Protein AF-A0A4E0QIY2-F1 (afdb_monomer_lite)

Foldseek 3Di:
DDDDPDPDQDQDCDPVLVVVLVVVLVVCVVPDPSVQWDWDTDSQAIFTGGNDDDDPPDTDGDD

Secondary structure (DSSP, 8-state):
---BTTTB------HHHHHHHHHHHHHHTTTS-GGGEEEEEETTEEEEEES--S--S------

Organism: NCBI:txid1003181

pLDDT: mean 71.01, std 17.7, range [35.44, 91.19]

Structure (mmCIF, N/CA/C/O backbone):
data_AF-A0A4E0QIY2-F1
#
_entry.id   AF-A0A4E0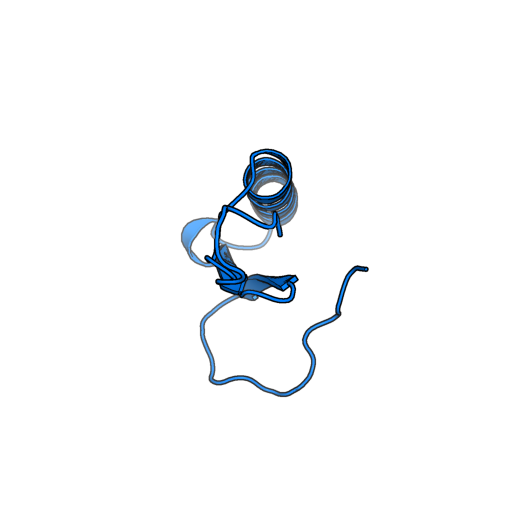QIY2-F1
#
loop_
_atom_site.group_PDB
_atom_site.id
_atom_site.type_symbol
_atom_site.label_atom_id
_atom_site.label_alt_id
_atom_site.label_comp_id
_atom_site.label_asym_id
_atom_site.label_entity_id
_atom_site.label_seq_id
_atom_site.pdbx_PDB_ins_code
_atom_site.Cartn_x
_atom_site.Cartn_y
_atom_site.Cartn_z
_atom_site.occupancy
_atom_site.B_iso_or_equiv
_atom_site.auth_seq_id
_atom_site.auth_comp_id
_atom_site.auth_asym_id
_atom_site.auth_atom_id
_atom_site.pdbx_PDB_model_num
ATOM 1 N N . MET A 1 1 ? 8.603 -0.916 -11.816 1.00 54.47 1 MET A N 1
ATOM 2 C CA . MET A 1 1 ? 8.639 -1.506 -13.176 1.00 54.47 1 MET A CA 1
ATOM 3 C C . MET A 1 1 ? 10.078 -1.595 -13.672 1.00 54.47 1 MET A C 1
ATOM 5 O O . MET A 1 1 ? 10.694 -0.563 -13.899 1.00 54.47 1 MET A O 1
ATOM 9 N N . TYR A 1 2 ? 10.621 -2.806 -13.803 1.00 51.06 2 TYR A N 1
ATOM 10 C CA . TYR A 1 2 ? 11.934 -3.040 -14.416 1.00 51.06 2 TYR A CA 1
ATOM 11 C C . TYR A 1 2 ? 11.751 -3.810 -15.725 1.00 51.06 2 TYR A C 1
ATOM 13 O O . TYR A 1 2 ? 10.922 -4.716 -15.793 1.00 51.06 2 TYR A O 1
ATOM 21 N N . LEU A 1 3 ? 12.523 -3.444 -16.749 1.00 47.41 3 LEU A N 1
ATOM 22 C CA . LEU A 1 3 ? 12.719 -4.286 -17.925 1.00 47.41 3 LEU A CA 1
ATOM 23 C C . LEU A 1 3 ? 13.559 -5.483 -17.478 1.00 47.41 3 LEU A C 1
ATOM 25 O O . LEU A 1 3 ? 14.706 -5.312 -17.068 1.00 47.41 3 LEU A O 1
ATOM 29 N N . ILE A 1 4 ? 12.974 -6.670 -17.523 1.00 53.16 4 ILE A N 1
ATOM 30 C CA . ILE A 1 4 ? 13.726 -7.921 -17.515 1.00 53.16 4 ILE A CA 1
ATOM 31 C C . ILE A 1 4 ? 13.706 -8.452 -18.945 1.00 53.16 4 ILE A C 1
ATOM 33 O O . ILE A 1 4 ? 12.717 -8.259 -19.646 1.00 53.16 4 ILE A O 1
ATOM 37 N N . ASP A 1 5 ? 14.850 -8.997 -19.353 1.00 57.91 5 ASP A N 1
ATOM 38 C CA . ASP A 1 5 ? 15.217 -9.493 -20.685 1.00 57.91 5 ASP A CA 1
ATOM 39 C C . ASP A 1 5 ? 14.030 -9.901 -21.585 1.00 57.91 5 ASP A C 1
ATOM 41 O O . ASP A 1 5 ? 13.119 -10.604 -21.149 1.00 57.91 5 ASP A O 1
ATOM 45 N N . ASP A 1 6 ? 14.090 -9.476 -22.853 1.00 56.09 6 ASP A N 1
ATOM 46 C CA . ASP A 1 6 ? 13.117 -9.738 -23.934 1.00 56.09 6 ASP A CA 1
ATOM 47 C C . ASP A 1 6 ? 11.817 -8.898 -23.961 1.00 56.09 6 ASP A C 1
ATOM 49 O O . ASP A 1 6 ? 10.811 -9.278 -24.552 1.00 56.09 6 ASP A O 1
ATOM 53 N N . GLY A 1 7 ? 11.823 -7.690 -23.385 1.00 57.00 7 GLY A N 1
ATOM 54 C CA . GLY A 1 7 ? 10.767 -6.691 -23.640 1.00 57.00 7 GLY A CA 1
ATOM 55 C C . GLY A 1 7 ? 9.401 -6.992 -23.009 1.00 57.00 7 GLY A C 1
ATOM 56 O O . GLY A 1 7 ? 8.432 -6.280 -23.281 1.00 57.00 7 GLY A O 1
ATOM 57 N N . GLU A 1 8 ? 9.314 -7.995 -22.133 1.00 57.94 8 GLU A N 1
ATOM 58 C CA . GLU A 1 8 ? 8.095 -8.306 -21.392 1.00 57.94 8 GLU A CA 1
ATOM 59 C C . GLU A 1 8 ? 8.020 -7.545 -20.064 1.00 57.94 8 GLU A C 1
ATOM 61 O O . GLU A 1 8 ? 8.862 -7.666 -19.170 1.00 57.94 8 GLU A O 1
ATOM 66 N N . TYR A 1 9 ? 6.940 -6.786 -19.892 1.00 59.31 9 TYR A N 1
ATOM 67 C CA . TYR A 1 9 ? 6.635 -6.130 -18.630 1.00 59.31 9 TYR A CA 1
ATOM 68 C C . TYR A 1 9 ? 5.990 -7.114 -17.656 1.00 59.31 9 TYR A C 1
ATOM 70 O O . TYR A 1 9 ? 4.791 -7.386 -17.730 1.00 59.31 9 TYR A O 1
ATOM 78 N N . ARG A 1 10 ? 6.770 -7.632 -16.704 1.00 65.19 10 ARG A N 1
ATOM 79 C CA . ARG A 1 10 ? 6.214 -8.390 -15.577 1.00 65.19 10 ARG A CA 1
ATOM 80 C C . ARG A 1 10 ? 5.815 -7.446 -14.450 1.00 65.19 10 ARG A C 1
ATOM 82 O O . ARG A 1 10 ? 6.522 -6.486 -14.145 1.00 65.19 10 ARG A O 1
ATOM 89 N N . ILE A 1 11 ? 4.678 -7.741 -13.824 1.00 65.31 11 ILE A N 1
ATOM 90 C CA . ILE A 1 11 ? 4.271 -7.102 -12.571 1.00 65.31 11 ILE A CA 1
ATOM 91 C C . ILE A 1 11 ? 5.246 -7.607 -11.504 1.00 65.31 11 ILE A C 1
ATOM 93 O O . ILE A 1 11 ? 5.227 -8.785 -11.150 1.00 65.31 11 ILE A O 1
ATOM 97 N N . VAL A 1 12 ? 6.160 -6.737 -11.079 1.00 71.38 12 VAL A N 1
ATOM 98 C CA . VAL A 1 12 ? 7.152 -7.026 -10.043 1.00 71.38 12 VAL A CA 1
ATOM 99 C C . VAL A 1 12 ? 6.906 -6.052 -8.914 1.00 71.38 12 VAL A C 1
ATOM 101 O O . VAL A 1 12 ? 7.258 -4.880 -9.034 1.00 71.38 12 VAL A O 1
ATOM 104 N N . THR A 1 13 ? 6.362 -6.571 -7.821 1.00 76.31 13 THR A N 1
ATOM 105 C CA . THR A 1 13 ? 6.197 -5.806 -6.594 1.00 76.31 13 THR A CA 1
ATOM 106 C C . THR A 1 13 ? 7.566 -5.557 -5.980 1.00 76.31 13 THR A C 1
ATOM 108 O O . THR A 1 13 ? 8.265 -6.478 -5.552 1.00 76.31 13 THR A O 1
ATOM 111 N N . THR A 1 14 ? 7.960 -4.296 -5.964 1.00 81.19 14 THR A N 1
ATOM 112 C CA . THR A 1 14 ? 9.241 -3.830 -5.448 1.00 81.19 14 THR A CA 1
ATOM 113 C C . THR A 1 14 ? 9.184 -3.631 -3.931 1.00 81.19 14 THR A C 1
ATOM 115 O O . THR A 1 14 ? 8.122 -3.427 -3.342 1.00 81.19 14 THR A O 1
ATOM 118 N N . GLU A 1 15 ? 10.342 -3.674 -3.272 1.00 84.69 15 GLU A N 1
ATOM 119 C CA . GLU A 1 15 ? 10.448 -3.373 -1.838 1.00 84.69 15 GLU A CA 1
ATOM 120 C C . GLU A 1 15 ? 9.830 -2.011 -1.446 1.00 84.69 15 GLU A C 1
ATOM 122 O O . GLU A 1 15 ? 9.038 -1.987 -0.502 1.00 84.69 15 GLU A O 1
ATOM 127 N N . PRO A 1 16 ? 10.074 -0.895 -2.171 1.00 83.38 16 PRO A N 1
ATOM 128 C CA . PRO A 1 16 ? 9.425 0.379 -1.853 1.00 83.38 16 PRO A CA 1
ATOM 129 C C . PRO A 1 16 ? 7.894 0.342 -1.973 1.00 83.38 16 PRO A C 1
ATOM 131 O O . PRO A 1 16 ? 7.214 1.031 -1.217 1.00 83.38 16 PRO A O 1
ATOM 134 N N . GLU A 1 17 ? 7.319 -0.478 -2.860 1.00 82.75 17 GLU A N 1
ATOM 135 C CA . GLU A 1 17 ? 5.858 -0.639 -2.948 1.00 82.75 17 GLU A CA 1
ATOM 136 C C . GLU A 1 17 ? 5.294 -1.364 -1.719 1.00 82.75 17 GLU A C 1
ATOM 138 O O . GLU A 1 17 ? 4.265 -0.959 -1.174 1.00 82.75 17 GLU A O 1
ATOM 143 N N . ARG A 1 18 ? 6.003 -2.385 -1.221 1.00 86.94 18 ARG A N 1
ATOM 144 C CA . ARG A 1 18 ? 5.638 -3.083 0.024 1.00 86.94 18 ARG A CA 1
ATOM 145 C C . ARG A 1 18 ? 5.752 -2.168 1.236 1.00 86.94 18 ARG A C 1
ATOM 147 O O . ARG A 1 18 ? 4.903 -2.207 2.127 1.00 86.94 18 ARG A O 1
ATOM 154 N N . GLU A 1 19 ? 6.792 -1.345 1.273 1.00 88.75 19 GLU A N 1
ATOM 155 C CA . GLU A 1 19 ? 6.998 -0.385 2.351 1.00 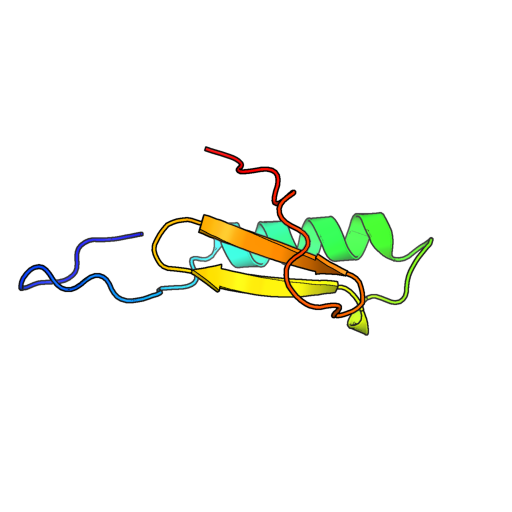88.75 19 GLU A CA 1
ATOM 156 C C . GLU A 1 19 ? 5.909 0.695 2.339 1.00 88.75 19 GLU A C 1
ATOM 158 O O . GLU A 1 19 ? 5.286 0.947 3.371 1.00 88.75 19 GLU A O 1
ATOM 163 N N . GLY A 1 20 ? 5.571 1.228 1.160 1.00 88.31 20 GLY A N 1
ATOM 164 C CA . GLY A 1 20 ? 4.453 2.155 0.980 1.00 88.31 20 GLY A CA 1
ATOM 165 C C . GLY A 1 20 ? 3.112 1.572 1.437 1.00 88.31 20 GLY A C 1
ATOM 166 O O . GLY A 1 20 ? 2.359 2.236 2.154 1.00 88.31 20 GLY A O 1
ATOM 167 N N . HIS A 1 21 ? 2.830 0.306 1.105 1.00 88.50 21 HIS A N 1
ATOM 168 C CA . HIS A 1 21 ? 1.632 -0.393 1.590 1.00 88.50 21 HIS A CA 1
ATOM 169 C C . HIS A 1 21 ? 1.597 -0.491 3.117 1.00 88.50 21 HIS A C 1
ATOM 171 O O . HIS A 1 21 ? 0.571 -0.190 3.728 1.00 88.50 21 HIS A O 1
ATOM 177 N N . ASN A 1 22 ? 2.715 -0.851 3.747 1.00 90.00 22 ASN A N 1
ATOM 178 C CA . ASN A 1 22 ? 2.797 -0.957 5.203 1.00 90.00 22 ASN A CA 1
ATOM 179 C C . ASN A 1 22 ? 2.671 0.401 5.907 1.00 90.00 22 ASN A C 1
ATOM 181 O O . ASN A 1 22 ? 2.002 0.482 6.938 1.00 90.00 22 ASN A O 1
ATOM 185 N N . ILE A 1 23 ? 3.242 1.468 5.341 1.00 91.19 23 ILE A N 1
ATOM 186 C CA . ILE A 1 23 ? 3.085 2.836 5.857 1.00 91.19 23 ILE A CA 1
ATOM 187 C C . ILE A 1 23 ? 1.613 3.246 5.817 1.00 91.19 23 ILE A C 1
ATOM 189 O O . ILE A 1 23 ? 1.073 3.704 6.822 1.00 91.19 23 ILE A O 1
ATOM 193 N N . ILE A 1 24 ? 0.934 3.032 4.687 1.00 88.12 24 ILE A N 1
ATOM 194 C CA . ILE A 1 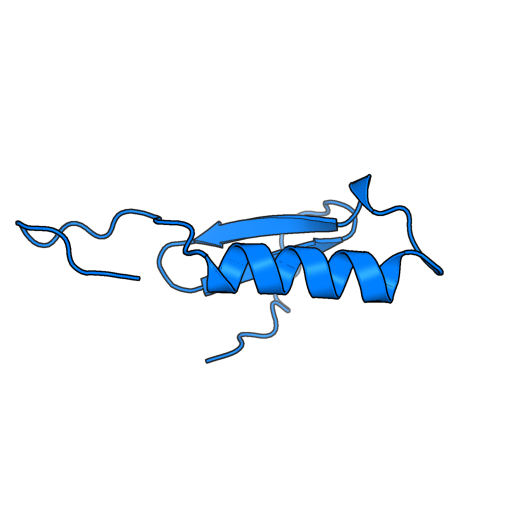24 ? -0.487 3.374 4.550 1.00 88.12 24 ILE A CA 1
ATOM 195 C C . ILE A 1 24 ? -1.341 2.557 5.528 1.00 88.12 24 ILE A C 1
ATOM 197 O O . ILE A 1 24 ? -2.215 3.117 6.189 1.00 88.12 24 ILE A O 1
ATOM 201 N N . ARG A 1 25 ? -1.053 1.262 5.707 1.00 88.88 25 ARG A N 1
ATOM 202 C CA . ARG A 1 25 ? -1.720 0.433 6.728 1.00 88.88 25 ARG A CA 1
ATOM 203 C C . ARG A 1 25 ? -1.501 0.959 8.142 1.00 88.88 25 ARG A C 1
ATOM 205 O O . ARG A 1 25 ? -2.440 0.966 8.930 1.00 88.88 25 ARG A O 1
ATOM 212 N N . ALA A 1 26 ? -0.289 1.403 8.465 1.00 90.75 26 ALA A N 1
ATOM 213 C CA . ALA A 1 26 ? 0.024 1.960 9.776 1.00 90.75 26 ALA A CA 1
ATOM 214 C C . ALA A 1 26 ? -0.708 3.287 10.028 1.00 90.75 26 ALA A C 1
ATOM 216 O O . ALA A 1 26 ? -1.242 3.478 11.116 1.00 90.75 26 ALA A O 1
ATOM 217 N N . LEU A 1 27 ? -0.787 4.162 9.021 1.00 90.62 27 LEU A N 1
ATOM 218 C CA . LEU A 1 27 ? -1.506 5.439 9.103 1.00 90.62 27 LEU A CA 1
ATOM 219 C C . LEU A 1 27 ? -3.015 5.250 9.266 1.00 90.62 27 LEU A C 1
ATOM 221 O O . LEU A 1 27 ? -3.667 5.999 9.985 1.00 90.62 27 LEU A O 1
ATOM 225 N N . LEU A 1 28 ? -3.578 4.257 8.582 1.00 86.94 28 LEU A N 1
ATOM 226 C CA . LEU A 1 28 ? -5.018 4.039 8.545 1.00 86.94 28 LEU A CA 1
ATOM 227 C C . LEU A 1 28 ? -5.531 3.117 9.667 1.00 86.94 28 LEU A C 1
ATOM 229 O O . LEU A 1 28 ? -6.737 3.062 9.899 1.00 86.94 28 LEU A O 1
ATOM 233 N N . LYS A 1 29 ? -4.633 2.448 10.402 1.00 89.31 29 LYS A N 1
ATOM 234 C CA . LYS A 1 29 ? -4.942 1.497 11.486 1.00 89.31 29 LYS A CA 1
ATOM 235 C C . LYS A 1 29 ? -5.907 2.033 12.551 1.00 89.31 29 LYS A C 1
ATOM 237 O O . LYS A 1 29 ? -6.626 1.248 13.160 1.00 89.31 29 LYS A O 1
ATOM 242 N N . GLU A 1 30 ? -5.887 3.333 12.834 1.00 88.69 30 GLU A N 1
ATOM 243 C CA . GLU A 1 30 ? -6.731 3.926 13.884 1.00 88.69 30 GLU A CA 1
ATOM 244 C C . GLU A 1 30 ? -8.188 4.127 13.447 1.00 88.69 30 GLU A C 1
ATOM 246 O O . GLU A 1 30 ? -9.075 4.231 14.291 1.00 88.69 30 GLU A O 1
ATOM 251 N N . ILE A 1 31 ? -8.440 4.178 12.136 1.00 88.19 31 ILE A N 1
ATOM 252 C CA . ILE A 1 31 ? -9.750 4.519 11.563 1.00 88.19 31 ILE A CA 1
ATOM 253 C C . ILE A 1 31 ? -10.374 3.380 10.757 1.00 88.19 31 ILE A C 1
ATOM 255 O O . ILE A 1 31 ? -11.595 3.329 10.615 1.00 88.19 31 ILE A O 1
ATOM 259 N N . ILE A 1 32 ? -9.562 2.467 10.228 1.00 86.62 32 ILE A N 1
ATOM 260 C CA . ILE A 1 32 ? -10.020 1.320 9.449 1.00 86.62 32 ILE A CA 1
ATOM 261 C C . ILE A 1 32 ? -9.219 0.073 9.801 1.00 86.62 32 ILE A C 1
ATOM 263 O O . ILE A 1 32 ? -8.044 0.131 10.164 1.00 86.62 32 ILE A O 1
ATOM 267 N N . ASP A 1 33 ? -9.869 -1.075 9.641 1.00 86.06 33 ASP A N 1
ATOM 268 C CA . ASP A 1 33 ? -9.201 -2.354 9.802 1.00 86.06 33 ASP A CA 1
ATOM 269 C C . ASP A 1 33 ? -8.124 -2.534 8.709 1.00 86.06 33 ASP A C 1
ATOM 271 O O . ASP A 1 33 ? -8.417 -2.336 7.522 1.00 86.06 33 ASP A O 1
ATOM 275 N N . PRO A 1 34 ? -6.877 -2.890 9.069 1.00 84.06 34 PRO A N 1
ATOM 276 C CA . PRO A 1 34 ? -5.787 -3.050 8.113 1.00 84.06 34 PRO A CA 1
ATOM 277 C C . PRO A 1 34 ? -6.015 -4.171 7.089 1.00 84.06 34 PRO A C 1
ATOM 279 O O . PRO A 1 34 ? -5.323 -4.171 6.069 1.00 84.06 34 PRO A O 1
ATOM 282 N N . GLU A 1 35 ? -6.938 -5.109 7.326 1.00 84.62 35 GLU A N 1
ATOM 283 C CA . GLU A 1 35 ? -7.352 -6.125 6.347 1.00 84.62 35 GLU A CA 1
ATOM 284 C C . GLU A 1 35 ? -8.154 -5.520 5.185 1.00 84.62 35 GLU A C 1
ATOM 286 O O . GLU A 1 35 ? -8.161 -6.064 4.081 1.00 84.62 35 GLU A O 1
ATOM 291 N N . ARG A 1 36 ? -8.772 -4.347 5.390 1.00 84.81 36 ARG A N 1
ATOM 292 C CA . ARG A 1 36 ? -9.531 -3.624 4.352 1.00 84.81 36 ARG A CA 1
ATOM 293 C C . ARG A 1 36 ? -8.626 -2.873 3.372 1.00 84.81 36 ARG A C 1
ATOM 295 O O . ARG A 1 36 ? -9.121 -2.391 2.355 1.00 84.81 36 ARG A O 1
ATOM 302 N N . VAL A 1 37 ? -7.327 -2.769 3.673 1.00 85.62 37 VAL A N 1
ATOM 303 C CA . VAL A 1 37 ? -6.314 -2.046 2.889 1.00 85.62 37 VAL A CA 1
ATOM 304 C C . VAL A 1 37 ? -5.519 -3.027 2.028 1.00 85.62 37 VAL A C 1
ATOM 306 O O . VAL A 1 37 ? -4.522 -3.615 2.460 1.00 85.62 37 VAL A O 1
ATOM 309 N N . VAL A 1 38 ? -5.933 -3.180 0.775 1.00 85.50 38 VAL A N 1
ATOM 310 C CA . VAL A 1 38 ? -5.348 -4.146 -0.162 1.00 85.50 38 VAL A CA 1
ATOM 311 C C . VAL A 1 38 ? -4.443 -3.434 -1.161 1.00 85.50 38 VAL A C 1
ATOM 313 O O . VAL A 1 38 ? -4.832 -2.439 -1.764 1.00 85.50 38 VAL A O 1
ATOM 316 N N . MET A 1 39 ? -3.238 -3.956 -1.371 1.00 84.62 39 MET A N 1
ATOM 317 C CA . MET A 1 39 ? -2.348 -3.485 -2.431 1.00 84.62 39 MET A CA 1
ATOM 318 C C . MET A 1 39 ? -2.701 -4.169 -3.754 1.00 84.62 39 MET A C 1
ATOM 320 O O . MET A 1 39 ? -2.832 -5.391 -3.814 1.00 84.62 39 MET A O 1
ATOM 324 N N . ARG A 1 40 ? -2.835 -3.383 -4.823 1.00 82.38 40 ARG A N 1
ATOM 325 C CA . ARG A 1 40 ? -3.043 -3.854 -6.190 1.00 82.38 40 ARG A CA 1
ATOM 326 C C . ARG A 1 40 ? -1.957 -3.291 -7.085 1.00 82.38 40 ARG A C 1
ATOM 328 O O . ARG A 1 40 ? -2.015 -2.143 -7.520 1.00 82.38 40 ARG A O 1
ATOM 335 N N . ASP A 1 41 ? -0.988 -4.143 -7.353 1.00 76.81 41 ASP A N 1
ATOM 336 C CA . ASP A 1 41 ? 0.107 -3.849 -8.254 1.00 76.81 41 ASP A CA 1
ATOM 337 C C . ASP A 1 41 ? -0.329 -4.085 -9.708 1.00 76.81 41 ASP A C 1
ATOM 339 O O . ASP A 1 41 ? -0.973 -5.088 -10.039 1.00 76.81 41 ASP A O 1
ATOM 343 N N . THR A 1 42 ? -0.034 -3.126 -10.573 1.00 73.44 42 THR A N 1
ATOM 344 C CA . THR A 1 42 ? -0.263 -3.211 -12.013 1.00 73.44 42 THR A CA 1
ATOM 345 C C . THR A 1 42 ? 0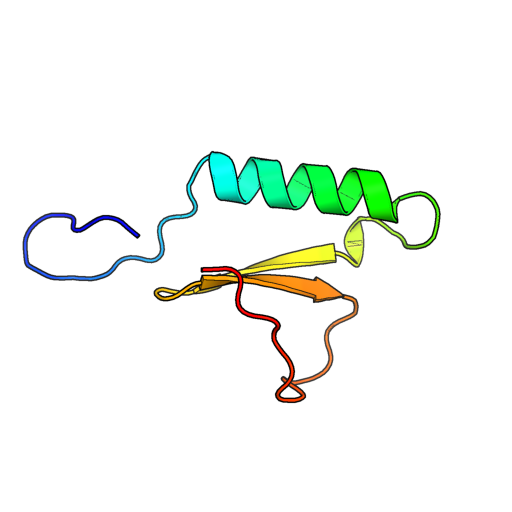.990 -2.749 -12.727 1.00 73.44 42 THR A C 1
ATOM 347 O O . THR A 1 42 ? 1.784 -1.990 -12.185 1.00 73.44 42 THR A O 1
ATOM 350 N N . VAL A 1 43 ? 1.136 -3.147 -13.989 1.00 68.06 43 VAL A N 1
ATOM 351 C CA . VAL A 1 43 ? 2.318 -2.827 -14.797 1.00 68.06 43 VAL A CA 1
ATOM 352 C C . VAL A 1 43 ? 2.684 -1.337 -14.745 1.00 68.06 43 VAL A C 1
ATOM 354 O O . VAL A 1 43 ? 3.861 -1.009 -14.712 1.00 68.06 43 VAL A O 1
ATOM 357 N N . SER A 1 44 ? 1.700 -0.435 -14.697 1.00 66.88 44 SER A N 1
ATOM 358 C CA . SER A 1 44 ? 1.936 1.012 -14.751 1.00 66.88 44 SER A CA 1
ATOM 359 C C . SER A 1 44 ? 1.896 1.727 -13.397 1.00 66.88 44 SER A C 1
ATOM 361 O O . SER A 1 44 ? 2.295 2.888 -13.346 1.00 66.88 44 SER A O 1
ATOM 363 N N . TYR A 1 45 ? 1.383 1.100 -12.334 1.00 70.06 45 TYR A N 1
ATOM 364 C CA . TYR A 1 45 ? 1.263 1.720 -11.010 1.00 70.06 45 TYR A CA 1
ATOM 365 C C . TYR A 1 45 ? 0.918 0.699 -9.919 1.00 70.06 45 TYR A C 1
ATOM 367 O O . TYR A 1 45 ? 0.175 -0.257 -10.158 1.00 70.06 45 TYR A O 1
ATOM 375 N N . CYS A 1 46 ? 1.341 0.994 -8.692 1.00 76.88 46 CYS A N 1
ATOM 376 C CA . CYS A 1 46 ? 0.864 0.330 -7.485 1.00 76.88 46 CYS A CA 1
ATOM 377 C C . CYS A 1 46 ? -0.271 1.148 -6.849 1.00 76.88 46 CYS A C 1
ATOM 379 O O . CYS A 1 46 ? -0.096 2.312 -6.487 1.00 76.88 46 CYS A O 1
ATOM 381 N N . GLY A 1 47 ? -1.466 0.560 -6.763 1.00 82.12 47 GLY A N 1
ATOM 382 C CA . GLY A 1 47 ? -2.644 1.177 -6.153 1.00 82.12 47 GLY A CA 1
ATOM 383 C C . GLY A 1 47 ? -2.982 0.564 -4.796 1.00 82.12 47 GLY A C 1
ATOM 384 O O . GLY A 1 47 ? -2.830 -0.638 -4.604 1.00 82.12 47 GLY A O 1
ATOM 385 N N . ILE A 1 48 ? -3.505 1.368 -3.869 1.00 84.62 48 ILE A N 1
ATOM 386 C CA . ILE A 1 48 ? -4.101 0.876 -2.620 1.00 84.62 48 ILE A CA 1
ATOM 387 C C . ILE A 1 48 ? -5.625 0.944 -2.728 1.00 84.62 48 ILE A C 1
ATOM 389 O O . ILE A 1 48 ? -6.191 1.983 -3.067 1.00 84.62 48 ILE A O 1
ATOM 393 N N . LEU A 1 49 ? -6.285 -0.174 -2.448 1.00 83.94 49 LEU A N 1
ATOM 394 C CA . LEU A 1 49 ? -7.732 -0.325 -2.435 1.00 83.94 49 LEU A CA 1
ATOM 395 C C . LEU A 1 49 ? -8.231 -0.362 -0.994 1.00 83.94 49 LEU A C 1
ATOM 397 O O . LEU A 1 49 ? -7.672 -1.068 -0.157 1.00 83.94 49 LEU A O 1
ATOM 401 N N . LEU A 1 50 ? -9.317 0.365 -0.747 1.00 79.38 50 LEU A N 1
ATOM 402 C CA . LEU A 1 50 ? -10.090 0.308 0.482 1.00 79.38 50 LEU A CA 1
ATOM 403 C C . LEU A 1 50 ? -11.462 -0.289 0.144 1.00 79.38 50 LEU A C 1
ATOM 405 O O . LEU A 1 50 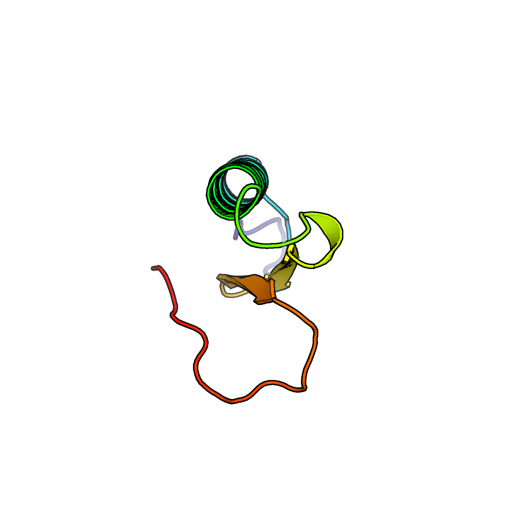? -12.147 0.225 -0.738 1.00 79.38 50 LEU A O 1
ATOM 409 N N . ASP A 1 51 ? -11.839 -1.385 0.803 1.00 72.44 51 ASP A N 1
ATOM 410 C CA . ASP A 1 51 ? -13.197 -1.968 0.790 1.00 72.44 51 ASP A CA 1
ATOM 411 C C . ASP A 1 51 ? -13.757 -2.615 -0.480 1.00 72.44 51 ASP A C 1
ATOM 413 O O . ASP A 1 51 ? -14.890 -3.082 -0.451 1.00 72.44 51 ASP A O 1
ATOM 417 N N . SER A 1 52 ? -12.993 -2.732 -1.565 1.00 63.69 52 SER A N 1
ATOM 418 C CA . SER A 1 52 ? -13.415 -3.486 -2.758 1.00 63.69 52 SER A CA 1
ATOM 419 C C . SER A 1 52 ? -14.835 -3.140 -3.245 1.00 63.69 52 SER A C 1
ATOM 421 O O . SER A 1 52 ? -15.785 -3.910 -3.094 1.00 63.69 52 SER A O 1
ATOM 423 N N . THR A 1 53 ? -14.965 -2.022 -3.949 1.00 50.59 53 THR A N 1
ATOM 424 C CA . THR A 1 53 ? -16.044 -1.863 -4.932 1.00 50.59 53 THR A CA 1
ATOM 425 C C . THR A 1 53 ? -15.407 -1.601 -6.294 1.00 50.59 53 THR A C 1
ATOM 427 O O . THR A 1 53 ? -14.308 -1.048 -6.366 1.00 50.59 53 THR A O 1
ATOM 430 N N . GLU A 1 54 ? -16.024 -2.124 -7.358 1.00 54.00 54 GLU A N 1
ATOM 431 C CA . GLU A 1 54 ? -15.554 -2.048 -8.750 1.00 54.00 54 GLU A CA 1
ATOM 432 C C . GLU A 1 54 ? -14.999 -0.659 -9.111 1.00 54.00 54 GLU A C 1
ATOM 434 O O . GLU A 1 54 ? -15.470 0.333 -8.558 1.00 54.00 54 GLU A O 1
ATOM 439 N N . PRO A 1 55 ? -14.002 -0.551 -10.016 1.00 41.59 55 PRO A N 1
ATOM 440 C CA . PRO A 1 55 ? -13.186 0.652 -10.153 1.00 41.59 55 PRO A CA 1
ATOM 441 C C . PRO A 1 55 ? -14.020 1.880 -10.540 1.00 41.59 55 PRO A C 1
ATOM 443 O O . PRO A 1 55 ? -14.221 2.190 -11.715 1.00 41.59 55 PRO A O 1
ATOM 446 N N . ILE A 1 56 ? -14.457 2.641 -9.536 1.00 37.06 56 ILE A N 1
ATOM 447 C CA . ILE A 1 56 ? -14.909 4.013 -9.718 1.00 37.06 56 ILE A CA 1
ATOM 448 C C . ILE A 1 56 ? -13.641 4.796 -10.059 1.00 37.06 56 ILE A C 1
ATOM 450 O O . ILE A 1 56 ? -12.708 4.858 -9.263 1.00 37.06 56 ILE A O 1
ATOM 454 N N . LYS A 1 57 ? -13.591 5.313 -11.291 1.00 35.44 57 LYS A N 1
ATOM 455 C CA . LYS A 1 57 ? -12.458 5.937 -12.003 1.00 35.44 57 LYS A CA 1
ATOM 456 C C . LYS A 1 57 ? -11.819 7.149 -11.295 1.00 35.44 57 LYS A C 1
ATOM 458 O O . LYS A 1 57 ? -11.792 8.252 -11.840 1.00 35.44 57 LYS A O 1
ATOM 463 N N . LYS A 1 58 ? -11.292 6.971 -10.089 1.00 40.91 58 LYS A N 1
ATOM 464 C CA . LYS A 1 58 ? -10.549 7.993 -9.344 1.00 40.91 58 LYS A CA 1
ATOM 465 C C . LYS A 1 58 ? -9.392 7.363 -8.569 1.00 40.91 58 LYS A C 1
ATOM 467 O O . LYS A 1 58 ? -9.217 7.575 -7.377 1.00 40.91 58 LYS A O 1
ATOM 472 N N . THR A 1 59 ? -8.581 6.574 -9.265 1.00 39.88 59 THR A N 1
ATOM 473 C CA . THR A 1 59 ? -7.246 6.220 -8.782 1.00 39.88 59 THR A CA 1
ATOM 474 C C . THR A 1 59 ? -6.369 7.465 -8.896 1.00 39.88 59 THR A C 1
ATOM 476 O O . THR A 1 59 ? -6.160 7.982 -9.992 1.00 39.88 59 THR A O 1
ATOM 479 N N . LEU A 1 60 ? -5.908 7.993 -7.762 1.00 42.25 60 LEU A N 1
ATOM 480 C CA . LEU A 1 60 ? -4.876 9.025 -7.733 1.00 42.25 60 LEU A CA 1
ATOM 481 C C . LEU A 1 60 ? -3.549 8.351 -8.0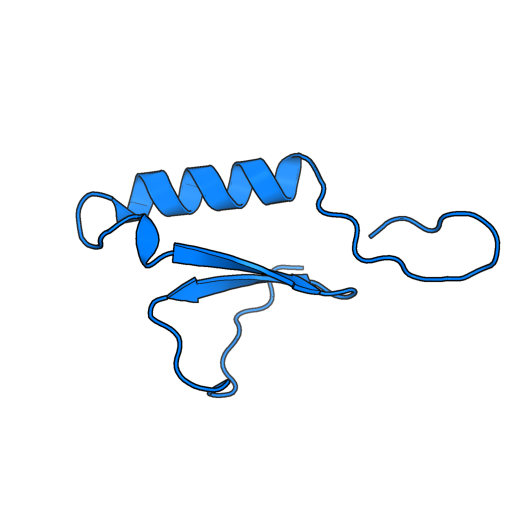85 1.00 42.25 60 LEU A C 1
ATOM 483 O O . LEU A 1 60 ? -3.025 7.555 -7.312 1.00 42.25 60 LEU A O 1
ATOM 487 N N . TYR A 1 61 ? -3.053 8.631 -9.285 1.00 42.19 61 TYR A N 1
ATOM 488 C CA . TYR A 1 61 ? -1.759 8.156 -9.752 1.00 42.19 61 TYR A CA 1
ATOM 489 C C . TYR A 1 61 ? -0.657 8.968 -9.063 1.00 42.19 61 TYR A C 1
ATOM 491 O O . TYR A 1 61 ? -0.562 10.178 -9.277 1.00 42.19 61 TYR A O 1
ATOM 499 N N . TYR A 1 62 ? 0.167 8.320 -8.240 1.00 36.56 62 TYR A N 1
ATOM 500 C CA . TYR A 1 62 ? 1.476 8.857 -7.872 1.00 36.56 62 TYR A CA 1
ATOM 501 C C . TYR A 1 62 ? 2.467 8.465 -8.978 1.00 36.56 62 TYR A C 1
ATOM 503 O O . TYR A 1 62 ? 2.466 7.315 -9.417 1.00 36.56 62 TYR A O 1
ATOM 511 N N . ARG A 1 63 ? 3.220 9.447 -9.483 1.00 40.69 63 ARG A N 1
ATOM 512 C CA . ARG A 1 63 ? 4.210 9.299 -10.557 1.00 40.69 63 ARG A CA 1
ATOM 513 C C . ARG A 1 63 ? 5.594 9.079 -9.972 1.00 40.69 63 ARG A C 1
ATOM 515 O O . ARG A 1 63 ? 5.892 9.766 -8.972 1.00 40.69 63 ARG A O 1
#

Radius of gyration: 13.4 Å; chains: 1; bounding box: 31×19×38 Å

Sequence (63 aa):
MYLIDDGEYRIVTTEPEREGHNIIRALLKEIIDPERVVMRDTVSYCGILLDSTEPIKKTLYYR